Protein AF-A0AAD1FQ35-F1 (afdb_monomer)

Radius of gyration: 15.79 Å; Cα contacts (8 Å, |Δi|>4): 200; chains: 1; bounding box: 47×27×39 Å

Secondary structure (DSSP, 8-state):
------TT--S----EEPPTT---STT---STT-EE-STTPPPPTT-TTHHHHTTSTTB--BTTTTB-SBBTTS-BS-----S---PBPTT--HHHH-TTHHHHHHHS--TTTTSTTTS-GGGBTT--

Organism: Photobacterium damsela subsp. piscicida (NCBI:txid38294)

Foldseek 3Di:
DDDCPDPPDDPDWDKDAFAPPDDDDDPQDHDDLCIATWWLDDDDPSVVSVVVCACHDQHNDDPVVSGGQAGPLQHHVDDDDPDDAFDFPPPDDVCQQQVCVSCCRPPVPPPVSRDPVRGDQVGTPPDD

Solvent-accessible surface area (ba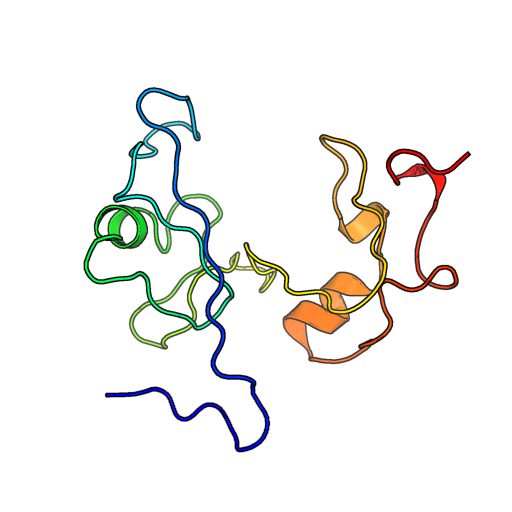ckbone atoms only — not comparable to full-atom values): 7815 Å² total; per-residue (Å²): 132,84,79,83,70,59,102,78,63,75,93,75,78,69,62,50,57,38,57,70,90,50,91,74,58,91,90,52,72,54,14,70,29,23,43,51,35,34,54,63,48,81,67,58,100,61,15,64,49,32,67,75,47,56,52,38,97,69,37,40,23,36,80,91,78,48,49,27,46,22,28,73,86,44,47,55,76,39,85,90,73,99,60,96,73,73,58,48,31,89,96,46,60,58,56,70,24,19,67,39,44,61,52,23,59,65,68,73,38,59,90,64,22,79,38,84,93,46,38,40,61,93,39,33,47,93,61,133

Mean predicted aligned error: 5.87 Å

Nearest PDB structures (foldseek):
  3oqq-assembly1_A  TM=7.506E-01  e=3.550E-02  Bacteroides ovatus ATCC 8483

InterPro domains:
  IPR031025 LruC domain [TIGR04456] (9-115)
  IPR032295 Domain of unknown function DUF4842 [PF16130] (9-114)

Structure (mmCIF, N/CA/C/O backbone):
data_AF-A0AAD1FQ35-F1
#
_entry.id   AF-A0AAD1FQ35-F1
#
loop_
_atom_site.group_PDB
_atom_site.id
_atom_site.type_symbol
_atom_site.label_atom_id
_atom_site.label_alt_id
_atom_site.label_comp_id
_atom_site.label_asym_id
_atom_site.label_entity_id
_atom_site.label_seq_id
_atom_site.pdbx_PDB_ins_code
_atom_site.Cartn_x
_atom_site.Cartn_y
_atom_site.Cartn_z
_atom_site.occupancy
_atom_site.B_iso_or_equiv
_atom_site.auth_seq_id
_atom_site.auth_comp_id
_atom_site.auth_asym_id
_atom_site.auth_atom_id
_atom_site.pdbx_PDB_model_num
ATOM 1 N N . MET A 1 1 ? 20.168 -11.534 -1.058 1.00 37.06 1 MET A N 1
ATOM 2 C CA . MET A 1 1 ? 20.321 -11.772 0.394 1.00 37.06 1 MET A CA 1
ATOM 3 C C . MET A 1 1 ? 18.901 -11.857 0.915 1.00 37.06 1 MET A C 1
ATOM 5 O O . MET A 1 1 ? 18.167 -10.928 0.640 1.00 37.06 1 MET A O 1
ATOM 9 N N . VAL A 1 2 ? 18.458 -12.975 1.494 1.00 39.75 2 VAL A N 1
ATOM 10 C CA . VAL A 1 2 ? 17.046 -13.106 1.908 1.00 39.75 2 VAL A CA 1
ATOM 11 C C . VAL A 1 2 ? 16.829 -12.240 3.156 1.00 39.75 2 VAL A C 1
ATOM 13 O O . VAL A 1 2 ? 17.606 -12.407 4.103 1.00 39.75 2 VAL A O 1
ATOM 16 N N . PRO A 1 3 ? 15.848 -11.318 3.183 1.00 50.91 3 PRO A N 1
ATOM 17 C CA . PRO A 1 3 ? 15.557 -10.540 4.378 1.00 50.91 3 PRO A CA 1
ATOM 18 C C . PRO A 1 3 ? 15.195 -11.473 5.535 1.00 50.91 3 PRO A C 1
ATOM 20 O O . PRO A 1 3 ? 14.431 -12.428 5.387 1.00 50.91 3 PRO A O 1
ATOM 23 N N . ASN A 1 4 ? 15.788 -11.216 6.697 1.00 42.09 4 ASN A N 1
ATOM 24 C CA . ASN A 1 4 ? 15.505 -11.954 7.919 1.00 42.09 4 ASN A CA 1
ATOM 25 C C . ASN A 1 4 ? 14.186 -11.443 8.512 1.00 42.09 4 ASN A C 1
ATOM 27 O O . ASN A 1 4 ? 14.191 -10.628 9.434 1.00 42.09 4 ASN A O 1
ATOM 31 N N . TYR A 1 5 ? 13.061 -11.899 7.965 1.00 50.31 5 TYR A N 1
ATOM 32 C CA . TYR A 1 5 ? 11.774 -11.749 8.631 1.00 50.31 5 TYR A CA 1
ATOM 33 C C . TYR A 1 5 ? 11.836 -12.581 9.918 1.00 50.31 5 TYR A C 1
ATOM 35 O O . TYR A 1 5 ? 12.133 -13.775 9.881 1.00 50.31 5 TYR A O 1
ATOM 43 N N . GLY A 1 6 ? 11.654 -11.936 11.073 1.00 40.50 6 GLY A N 1
ATOM 44 C CA . GLY A 1 6 ? 11.746 -12.587 12.381 1.00 40.50 6 GLY A CA 1
ATOM 45 C C . GLY A 1 6 ? 10.881 -13.859 12.490 1.00 40.50 6 GLY A C 1
ATOM 46 O O . GLY A 1 6 ? 9.975 -14.065 11.683 1.00 40.50 6 GLY A O 1
ATOM 47 N N . PRO A 1 7 ? 11.116 -14.709 13.509 1.00 37.62 7 PRO A N 1
ATOM 48 C CA . PRO A 1 7 ? 10.722 -16.129 13.546 1.00 37.62 7 PRO A CA 1
ATOM 49 C C . PRO A 1 7 ? 9.209 -16.448 13.547 1.00 37.62 7 PRO A C 1
ATOM 51 O O . PRO A 1 7 ? 8.842 -17.596 13.783 1.00 37.62 7 PRO A O 1
ATOM 54 N N . TYR A 1 8 ? 8.330 -15.478 13.276 1.00 38.88 8 TYR A N 1
ATOM 55 C CA . TYR A 1 8 ? 6.874 -15.652 13.253 1.00 38.88 8 TYR A CA 1
ATOM 56 C C . TYR A 1 8 ? 6.146 -14.940 12.095 1.00 38.88 8 TYR A C 1
ATOM 58 O O . TYR A 1 8 ? 4.918 -14.881 12.115 1.00 38.88 8 TYR A O 1
ATOM 66 N N . ALA A 1 9 ? 6.843 -14.426 11.076 1.00 53.28 9 ALA A N 1
ATOM 67 C CA . ALA A 1 9 ? 6.175 -13.944 9.864 1.00 53.28 9 ALA A CA 1
ATOM 68 C C . ALA A 1 9 ? 5.878 -15.130 8.931 1.00 53.28 9 ALA A C 1
ATOM 70 O O . ALA A 1 9 ? 6.785 -15.864 8.536 1.00 53.28 9 ALA A O 1
ATOM 71 N N . ALA A 1 10 ? 4.606 -15.353 8.601 1.00 56.84 10 ALA A N 1
ATOM 72 C CA . ALA A 1 10 ? 4.251 -16.318 7.566 1.00 56.84 10 ALA A CA 1
ATOM 73 C C . ALA A 1 10 ? 4.907 -15.891 6.233 1.00 56.84 10 ALA A C 1
ATOM 75 O O . ALA A 1 10 ? 4.916 -14.698 5.941 1.00 56.84 10 ALA A O 1
ATOM 76 N N . PRO A 1 11 ? 5.439 -16.820 5.417 1.00 70.19 11 PRO A N 1
ATOM 77 C CA . PRO A 1 11 ? 6.308 -16.515 4.269 1.00 70.19 11 PRO A CA 1
ATOM 78 C C . PRO A 1 11 ? 5.550 -15.958 3.050 1.00 70.19 11 PRO A C 1
ATOM 80 O O . PRO A 1 11 ? 5.993 -16.123 1.916 1.00 70.19 11 PRO A O 1
ATOM 83 N N . TYR A 1 12 ? 4.354 -15.410 3.254 1.00 77.56 12 TYR A N 1
ATOM 84 C CA . TYR A 1 12 ? 3.463 -15.034 2.170 1.00 77.56 12 TYR A CA 1
ATOM 85 C C . TYR A 1 12 ? 3.724 -13.598 1.741 1.00 77.56 12 TYR A C 1
ATOM 87 O O . TYR A 1 12 ? 3.547 -12.671 2.525 1.00 77.56 12 TYR A O 1
ATOM 95 N N . ASP A 1 13 ? 4.040 -13.453 0.462 1.00 89.12 13 ASP A N 1
ATOM 96 C CA . ASP A 1 13 ? 4.072 -12.189 -0.260 1.00 89.12 13 ASP A CA 1
ATOM 97 C C . ASP A 1 13 ? 2.950 -12.191 -1.314 1.00 89.12 13 ASP A C 1
ATOM 99 O O . ASP A 1 13 ? 3.174 -12.535 -2.481 1.00 89.12 13 ASP A O 1
ATOM 103 N N . PRO A 1 14 ? 1.685 -11.967 -0.906 1.00 92.62 14 PRO A N 1
ATOM 104 C CA . PRO A 1 14 ? 0.612 -11.768 -1.860 1.00 92.62 14 PRO A CA 1
ATOM 105 C C . PRO A 1 14 ? 0.812 -10.426 -2.563 1.00 92.62 14 PRO A C 1
ATOM 107 O O . PRO A 1 14 ? 0.941 -9.385 -1.923 1.00 92.62 14 PRO A O 1
ATOM 110 N N . PHE A 1 15 ? 0.739 -10.449 -3.888 1.00 95.38 15 PHE A N 1
ATOM 111 C CA . PHE A 1 15 ? 0.837 -9.254 -4.711 1.00 95.38 15 PHE A CA 1
ATOM 112 C C . PHE A 1 15 ? -0.251 -9.241 -5.782 1.00 95.38 15 PHE A C 1
ATOM 114 O O . PHE A 1 15 ? -0.838 -10.271 -6.133 1.00 95.38 15 PHE A O 1
ATOM 121 N N . ILE A 1 16 ? -0.510 -8.054 -6.315 1.00 95.12 16 ILE A N 1
ATOM 122 C CA . ILE A 1 16 ? -1.329 -7.852 -7.511 1.00 95.12 16 ILE A CA 1
ATOM 123 C C . ILE A 1 16 ? -0.458 -7.277 -8.622 1.00 95.12 16 ILE A C 1
ATOM 125 O O . ILE A 1 16 ? 0.568 -6.660 -8.351 1.00 95.12 16 ILE A O 1
ATOM 129 N N . PHE A 1 17 ? -0.876 -7.445 -9.874 1.00 94.94 17 PHE A N 1
ATOM 130 C CA . PHE A 1 17 ? -0.223 -6.807 -11.012 1.00 94.94 17 PHE A CA 1
ATOM 131 C C . PHE A 1 17 ? -1.229 -6.054 -11.878 1.00 94.94 17 PHE A C 1
ATOM 133 O O . PHE A 1 17 ? -2.417 -6.385 -11.910 1.00 94.94 17 PHE A O 1
ATOM 140 N N . ALA A 1 18 ? -0.746 -5.030 -12.573 1.00 93.62 18 ALA A N 1
ATOM 141 C CA . ALA A 1 18 ? -1.573 -4.167 -13.398 1.00 93.62 18 ALA A CA 1
ATOM 142 C C . ALA A 1 18 ? -2.178 -4.920 -14.589 1.00 93.62 18 ALA A C 1
ATOM 144 O O . ALA A 1 18 ? -1.512 -5.702 -15.274 1.00 93.62 18 ALA A O 1
ATOM 145 N N . ALA A 1 19 ? -3.443 -4.628 -14.891 1.00 92.94 19 ALA A N 1
ATOM 146 C CA . ALA A 1 19 ? -4.078 -5.118 -16.107 1.00 92.94 19 ALA A CA 1
ATOM 147 C C . ALA A 1 19 ? -3.462 -4.446 -17.347 1.00 92.94 19 ALA A C 1
ATOM 149 O O . ALA A 1 19 ? -3.162 -3.250 -17.345 1.00 92.94 19 ALA A O 1
ATOM 150 N N . GLU A 1 20 ? -3.284 -5.205 -18.426 1.00 91.38 20 GLU A N 1
ATOM 151 C CA . GLU A 1 20 ? -2.715 -4.679 -19.668 1.00 91.38 20 GLU A CA 1
ATOM 152 C C . GLU A 1 20 ? -3.661 -3.663 -20.332 1.00 91.38 20 GLU A C 1
ATOM 154 O O . GLU A 1 20 ? -4.873 -3.879 -20.423 1.00 91.38 20 GLU A O 1
ATOM 159 N N . GLY A 1 21 ? -3.113 -2.526 -20.774 1.00 87.25 21 GLY A N 1
ATOM 160 C CA . GLY A 1 21 ? -3.861 -1.495 -21.501 1.00 87.25 21 GLY A CA 1
ATOM 161 C C . GLY A 1 21 ? -4.898 -0.720 -20.678 1.00 87.25 21 GLY A C 1
ATOM 162 O O . GLY A 1 21 ? -5.661 0.054 -21.253 1.00 87.25 21 GLY A O 1
ATOM 163 N N . GLN A 1 22 ? -4.949 -0.906 -19.355 1.00 89.12 22 GLN A N 1
ATOM 164 C CA . GLN A 1 22 ? -5.816 -0.128 -18.464 1.00 89.12 22 GLN A CA 1
ATOM 165 C C . GLN A 1 22 ? -5.057 1.055 -17.857 1.00 89.12 22 GLN A C 1
ATOM 167 O O . GLN A 1 22 ? -3.851 0.987 -17.628 1.00 89.12 22 GLN A O 1
ATOM 172 N N . TYR A 1 23 ? -5.759 2.151 -17.579 1.00 87.12 23 TYR A N 1
ATOM 173 C CA . TYR A 1 23 ? -5.158 3.331 -16.961 1.00 87.12 23 TYR A CA 1
ATOM 174 C C . TYR A 1 23 ? -4.846 3.085 -15.476 1.00 87.12 23 TYR A C 1
ATOM 176 O O . TYR A 1 23 ? -5.725 2.660 -14.732 1.00 87.12 23 TYR A O 1
ATOM 184 N N . HIS A 1 24 ? -3.614 3.390 -15.053 1.00 84.75 24 HIS A N 1
ATOM 185 C CA . HIS A 1 24 ? -3.132 3.225 -13.670 1.00 84.75 24 HIS A CA 1
ATOM 186 C C . HIS A 1 24 ? -2.479 4.508 -13.115 1.00 84.75 24 HIS A C 1
ATOM 188 O O . HIS A 1 24 ? -1.697 4.454 -12.171 1.00 84.75 24 HIS A O 1
ATOM 194 N N . GLY A 1 25 ? -2.793 5.666 -13.703 1.00 82.00 25 GLY A N 1
ATOM 195 C CA . GLY A 1 25 ? -2.158 6.945 -13.385 1.00 82.00 25 GLY A CA 1
ATOM 196 C C . GLY A 1 25 ? -1.250 7.446 -14.506 1.00 82.00 25 GLY A C 1
ATOM 197 O O . GLY A 1 25 ? -0.822 6.694 -15.386 1.00 82.00 25 GLY A O 1
ATOM 198 N N . ASP A 1 26 ? -0.974 8.744 -14.485 1.00 80.12 26 ASP A N 1
ATOM 199 C CA . ASP A 1 26 ? -0.140 9.380 -15.499 1.00 80.12 26 ASP A CA 1
ATOM 200 C C . ASP A 1 26 ? 1.311 8.911 -15.364 1.00 80.12 26 ASP A C 1
ATOM 202 O O . ASP A 1 26 ? 1.920 9.009 -14.301 1.00 80.12 26 ASP A O 1
ATOM 206 N N . GLY A 1 27 ? 1.864 8.382 -16.457 1.00 72.94 27 GLY A N 1
ATOM 207 C CA . GLY A 1 27 ? 3.219 7.827 -16.475 1.00 72.94 27 GLY A CA 1
ATOM 208 C C . GLY A 1 27 ? 3.341 6.413 -15.899 1.00 72.94 27 GLY A C 1
ATOM 209 O O . GLY A 1 27 ? 4.442 5.867 -15.907 1.00 72.94 27 GLY A O 1
ATOM 210 N N . ALA A 1 28 ? 2.242 5.793 -15.453 1.00 74.81 28 ALA A N 1
ATOM 211 C CA . ALA A 1 28 ? 2.261 4.415 -14.979 1.00 74.81 28 ALA A CA 1
ATOM 212 C C . ALA A 1 28 ? 2.438 3.423 -16.141 1.00 74.81 28 ALA A C 1
ATOM 214 O O . ALA A 1 28 ? 1.753 3.489 -17.166 1.00 74.81 28 ALA A O 1
ATOM 215 N N . VAL A 1 29 ? 3.351 2.469 -15.960 1.00 80.56 29 VAL A N 1
ATOM 216 C CA . VAL A 1 29 ? 3.508 1.309 -16.846 1.00 80.56 29 VAL A CA 1
ATOM 217 C C . VAL A 1 29 ? 2.353 0.336 -16.592 1.00 80.56 29 VAL A C 1
ATOM 219 O O . VAL A 1 29 ? 1.900 0.200 -15.464 1.00 80.56 29 VAL A O 1
ATOM 222 N N . THR A 1 30 ? 1.852 -0.345 -17.623 1.00 84.38 30 THR A N 1
ATOM 223 C CA . THR A 1 30 ? 0.741 -1.310 -17.481 1.00 84.38 30 THR A CA 1
ATOM 224 C C . THR A 1 30 ? 1.216 -2.744 -17.694 1.00 84.38 30 THR A C 1
ATOM 226 O O . THR A 1 30 ? 2.309 -2.975 -18.215 1.00 84.38 30 THR A O 1
ATOM 229 N N . GLY A 1 31 ? 0.378 -3.713 -17.324 1.00 90.44 31 GLY A N 1
ATOM 230 C CA . GLY A 1 31 ? 0.653 -5.132 -17.524 1.00 90.44 31 GLY A CA 1
ATOM 231 C C . GLY A 1 31 ? 1.495 -5.760 -16.415 1.00 90.44 31 GLY A C 1
ATOM 232 O O . GLY A 1 31 ? 1.776 -5.158 -15.380 1.00 90.44 31 GLY A O 1
ATOM 233 N N . ARG A 1 32 ? 1.912 -7.008 -16.653 1.00 93.88 32 ARG A N 1
ATOM 234 C CA . ARG A 1 32 ? 2.507 -7.883 -15.634 1.00 93.88 32 ARG A CA 1
ATOM 235 C C . ARG A 1 32 ? 3.743 -7.309 -14.930 1.00 93.88 32 ARG A C 1
ATOM 237 O O . ARG A 1 32 ? 4.011 -7.685 -13.799 1.00 93.88 32 ARG A O 1
ATOM 244 N N . ALA A 1 33 ? 4.484 -6.420 -15.583 1.00 94.25 33 ALA A N 1
ATOM 245 C CA . ALA A 1 33 ? 5.696 -5.854 -15.005 1.00 94.25 33 ALA A CA 1
ATOM 246 C C . ALA A 1 33 ? 5.440 -4.822 -13.895 1.00 94.25 33 ALA A C 1
ATOM 248 O O . ALA A 1 33 ? 6.380 -4.481 -13.178 1.00 94.25 33 ALA A O 1
ATOM 249 N N . LEU A 1 34 ? 4.209 -4.310 -13.764 1.00 94.56 34 LEU A N 1
ATOM 250 C CA . LEU A 1 34 ? 3.810 -3.464 -12.643 1.00 94.56 34 LEU A CA 1
ATOM 251 C C . LEU A 1 34 ? 3.130 -4.330 -11.580 1.00 94.56 34 LEU A C 1
ATOM 253 O O . LEU A 1 34 ? 1.962 -4.682 -11.719 1.00 94.56 34 LEU A O 1
ATOM 257 N N . GLU A 1 35 ? 3.874 -4.647 -10.528 1.00 95.94 35 GLU A N 1
ATOM 258 C CA . GLU A 1 35 ? 3.462 -5.428 -9.359 1.00 95.94 35 GLU A CA 1
ATOM 259 C C . GLU A 1 35 ? 3.400 -4.545 -8.098 1.00 95.94 35 GLU A C 1
ATOM 261 O O . GLU A 1 35 ? 4.303 -3.735 -7.859 1.00 95.94 35 GLU A O 1
ATOM 266 N N . ILE A 1 36 ? 2.357 -4.716 -7.282 1.00 95.31 36 ILE A N 1
ATOM 267 C CA . ILE A 1 36 ? 2.186 -4.076 -5.970 1.00 95.31 36 ILE A CA 1
ATOM 268 C C . ILE A 1 36 ? 2.152 -5.168 -4.903 1.00 95.31 36 ILE A C 1
ATOM 270 O O . ILE A 1 36 ? 1.275 -6.034 -4.943 1.00 95.31 36 ILE A O 1
ATOM 274 N N . HIS A 1 37 ? 3.101 -5.105 -3.971 1.00 96.19 37 HIS A N 1
ATOM 275 C CA . HIS A 1 37 ? 3.309 -6.088 -2.908 1.00 96.19 37 HIS A CA 1
ATOM 276 C C . HIS A 1 37 ? 2.895 -5.526 -1.541 1.00 96.19 37 HIS A C 1
ATOM 278 O O . HIS A 1 37 ? 2.514 -4.355 -1.416 1.00 96.19 37 HIS A O 1
ATOM 284 N N . LEU A 1 38 ? 2.971 -6.373 -0.511 1.00 94.69 38 LEU A N 1
ATOM 285 C CA . LEU A 1 38 ? 3.035 -5.897 0.870 1.00 94.69 38 LEU A CA 1
ATOM 286 C C . LEU A 1 38 ? 4.331 -5.101 1.094 1.00 94.69 38 LEU A C 1
ATOM 288 O O . LEU A 1 38 ? 5.292 -5.206 0.332 1.00 94.69 38 LEU A O 1
ATOM 292 N N . ASP A 1 39 ? 4.349 -4.274 2.131 1.00 93.06 39 ASP A N 1
ATOM 293 C CA . ASP A 1 39 ? 5.501 -3.437 2.431 1.00 93.06 39 ASP A CA 1
ATOM 294 C C . ASP A 1 39 ? 6.716 -4.259 2.894 1.00 93.06 39 ASP A C 1
ATOM 296 O O . ASP A 1 39 ? 6.581 -5.341 3.462 1.00 93.06 39 ASP A O 1
ATOM 300 N N . ASP A 1 40 ? 7.917 -3.759 2.593 1.00 93.38 40 ASP A N 1
ATOM 301 C CA . ASP A 1 40 ? 9.204 -4.460 2.780 1.00 93.38 40 ASP A CA 1
ATOM 302 C C . ASP A 1 40 ? 9.367 -5.787 2.009 1.00 93.38 40 ASP A C 1
AT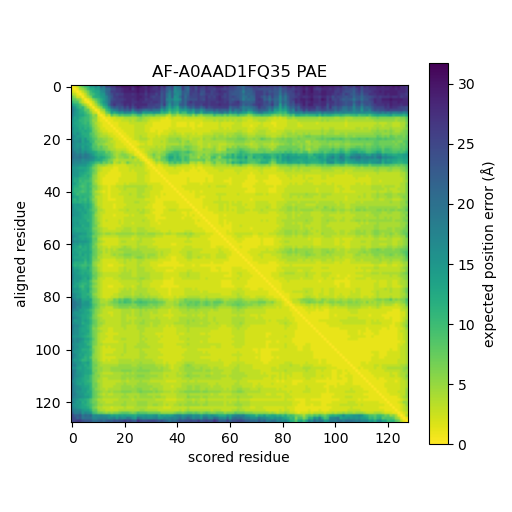OM 304 O O . ASP A 1 40 ? 10.313 -6.537 2.271 1.00 93.38 40 ASP A O 1
ATOM 308 N N . TYR A 1 41 ? 8.494 -6.088 1.045 1.00 92.69 41 TYR A N 1
ATOM 309 C CA . TYR A 1 41 ? 8.701 -7.162 0.070 1.00 92.69 41 TYR A CA 1
ATOM 310 C C . TYR A 1 41 ? 9.158 -6.591 -1.270 1.00 92.69 41 TYR A C 1
ATOM 312 O O . TYR A 1 41 ? 8.619 -5.602 -1.757 1.00 92.69 41 TYR A O 1
ATOM 320 N N . GLU A 1 42 ? 10.174 -7.204 -1.873 1.00 92.12 42 GLU A N 1
ATOM 321 C CA . GLU A 1 42 ? 10.664 -6.804 -3.193 1.00 92.12 42 GLU A CA 1
ATOM 322 C C . GLU A 1 42 ? 9.739 -7.334 -4.307 1.00 92.12 42 GLU A C 1
ATOM 324 O O . GLU A 1 42 ? 9.172 -8.420 -4.159 1.00 92.12 42 GLU A O 1
ATOM 329 N N . PRO A 1 43 ? 9.616 -6.618 -5.443 1.00 93.81 43 PRO A N 1
ATOM 330 C CA . PRO A 1 43 ? 8.933 -7.153 -6.612 1.00 93.81 43 PRO A CA 1
ATOM 331 C C . PRO A 1 43 ? 9.566 -8.463 -7.082 1.00 93.81 43 PRO A C 1
ATOM 333 O O . PRO A 1 43 ? 10.750 -8.725 -6.856 1.00 93.81 43 PRO A O 1
ATOM 336 N N . THR A 1 44 ? 8.801 -9.273 -7.814 1.00 95.06 44 THR A N 1
ATOM 337 C CA . THR A 1 44 ? 9.361 -10.486 -8.418 1.00 95.06 44 THR A CA 1
ATOM 338 C C . THR A 1 44 ? 10.352 -10.142 -9.536 1.00 95.06 44 THR A C 1
ATOM 340 O O . THR A 1 44 ? 10.389 -9.015 -10.034 1.00 95.06 44 THR A O 1
ATOM 343 N N . ASP A 1 45 ? 11.083 -11.142 -10.041 1.00 94.88 45 ASP A N 1
ATOM 344 C CA . ASP A 1 45 ? 11.948 -10.992 -11.225 1.00 94.88 45 ASP A CA 1
ATOM 345 C C . ASP A 1 45 ? 11.208 -10.429 -12.461 1.00 94.88 45 ASP A C 1
ATOM 347 O O . ASP A 1 45 ? 11.836 -9.920 -13.392 1.00 94.88 45 ASP A O 1
ATOM 351 N N . LEU A 1 46 ? 9.871 -10.519 -12.495 1.00 95.19 46 LEU A N 1
ATOM 352 C CA . LEU A 1 46 ? 9.040 -9.970 -13.566 1.00 95.19 46 LEU A CA 1
ATOM 353 C C . LEU A 1 46 ? 8.542 -8.545 -13.281 1.00 95.19 46 LEU A C 1
ATOM 355 O O . LEU A 1 46 ? 8.187 -7.851 -14.233 1.00 95.19 46 LEU A O 1
ATOM 359 N N . GLY A 1 47 ? 8.576 -8.080 -12.030 1.00 94.69 47 GLY A N 1
ATOM 360 C CA . GLY A 1 47 ? 8.089 -6.778 -11.555 1.00 94.69 47 GLY A CA 1
ATOM 361 C C . GLY A 1 47 ? 8.995 -5.588 -11.892 1.00 94.69 47 GLY A C 1
ATOM 362 O O . GLY A 1 47 ? 9.105 -4.631 -11.125 1.00 94.69 47 GLY A O 1
ATOM 363 N N . SER A 1 48 ? 9.684 -5.631 -13.035 1.00 93.25 48 SER A N 1
ATOM 364 C CA . SER A 1 48 ? 10.703 -4.634 -13.393 1.00 93.25 48 SER A CA 1
ATOM 365 C C . SER A 1 48 ? 10.156 -3.211 -13.536 1.00 93.25 48 SER A C 1
ATOM 367 O O . SER A 1 48 ? 10.894 -2.252 -13.309 1.00 93.25 48 SER A O 1
ATOM 369 N N . ALA A 1 49 ? 8.872 -3.044 -13.867 1.00 92.25 49 ALA A N 1
ATOM 370 C CA . ALA A 1 49 ? 8.273 -1.720 -13.973 1.00 92.25 49 ALA A CA 1
ATOM 371 C C . ALA A 1 49 ? 7.972 -1.105 -12.600 1.00 92.25 49 ALA A C 1
ATOM 373 O O . ALA A 1 49 ? 8.074 0.114 -12.463 1.00 92.25 49 ALA A O 1
ATOM 374 N N . SER A 1 50 ? 7.684 -1.913 -11.573 1.00 93.38 50 SER A N 1
ATOM 375 C CA . SER A 1 50 ? 7.505 -1.427 -10.197 1.00 93.38 50 SER A CA 1
ATOM 376 C C . SER A 1 50 ? 8.718 -0.644 -9.711 1.00 93.38 50 SER A C 1
ATOM 378 O O . SER A 1 50 ? 8.569 0.446 -9.164 1.00 93.38 50 SER A O 1
ATOM 380 N N . LEU A 1 51 ? 9.923 -1.142 -10.008 1.00 92.69 51 LEU A N 1
ATOM 381 C CA . LEU A 1 51 ? 11.185 -0.490 -9.646 1.00 92.69 51 LEU A CA 1
ATOM 382 C C . LEU A 1 51 ? 11.315 0.924 -10.229 1.00 92.69 51 LEU A C 1
ATOM 384 O O . LEU A 1 51 ? 11.959 1.777 -9.629 1.00 92.69 51 LEU A O 1
ATOM 388 N N . THR A 1 52 ? 10.702 1.191 -11.387 1.00 91.06 52 THR A N 1
ATOM 389 C CA . THR A 1 52 ? 10.759 2.515 -12.034 1.00 91.06 52 THR A CA 1
ATOM 390 C C . THR A 1 52 ? 9.830 3.545 -11.392 1.00 91.06 52 THR A C 1
ATOM 392 O O . THR A 1 52 ? 10.033 4.742 -11.582 1.00 91.06 52 THR A O 1
ATOM 395 N N . LEU A 1 53 ? 8.825 3.089 -10.638 1.00 90.56 53 LEU A N 1
ATOM 396 C CA . LEU A 1 53 ? 7.855 3.941 -9.947 1.00 90.56 53 LEU A CA 1
ATOM 397 C C . LEU A 1 53 ? 8.211 4.171 -8.473 1.00 90.56 53 LEU A C 1
ATOM 399 O O . LEU A 1 53 ? 7.666 5.086 -7.853 1.00 90.56 53 LEU A O 1
ATOM 403 N N . MET A 1 54 ? 9.122 3.377 -7.912 1.00 93.00 54 MET A N 1
ATOM 404 C CA . MET A 1 54 ? 9.567 3.530 -6.528 1.00 93.00 54 MET A CA 1
ATOM 405 C C . MET A 1 54 ? 10.210 4.902 -6.288 1.00 93.00 54 MET A C 1
ATOM 407 O O . MET A 1 54 ? 11.043 5.362 -7.069 1.00 93.00 54 MET A O 1
ATOM 411 N N . GLY A 1 55 ? 9.801 5.565 -5.206 1.00 92.50 55 GLY A N 1
ATOM 412 C CA . GLY A 1 55 ? 10.239 6.914 -4.846 1.00 92.50 55 GLY A CA 1
ATOM 413 C C . GLY A 1 55 ? 9.666 8.025 -5.734 1.00 92.50 55 GLY A C 1
ATOM 414 O O . GLY A 1 55 ? 10.144 9.162 -5.682 1.00 92.50 55 GLY A O 1
ATOM 415 N N . THR A 1 56 ? 8.671 7.721 -6.576 1.00 90.94 56 THR A N 1
ATOM 416 C CA . THR A 1 56 ? 8.016 8.701 -7.454 1.00 90.94 56 THR A CA 1
ATOM 417 C C . THR A 1 56 ? 6.607 9.053 -6.973 1.00 90.94 56 THR A C 1
ATOM 419 O O . THR A 1 56 ? 5.912 8.253 -6.351 1.00 90.94 56 THR A O 1
ATOM 422 N N . VAL A 1 57 ? 6.145 10.262 -7.307 1.00 89.88 57 VAL A N 1
ATOM 423 C CA . VAL A 1 57 ? 4.790 10.754 -6.995 1.00 89.88 57 VAL A CA 1
ATOM 424 C C . VAL A 1 57 ? 4.462 10.629 -5.495 1.00 89.8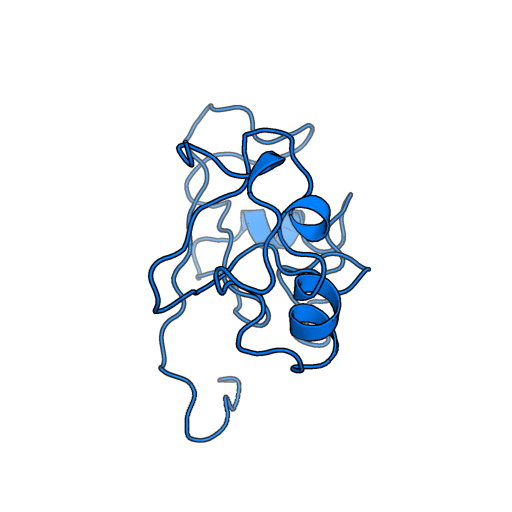8 57 VAL A C 1
ATOM 426 O O . VAL A 1 57 ? 4.987 11.403 -4.698 1.00 89.88 57 VAL A O 1
ATOM 429 N N . ASN A 1 58 ? 3.583 9.700 -5.104 1.00 91.44 58 ASN A N 1
ATOM 430 C CA . ASN A 1 58 ? 3.176 9.467 -3.717 1.00 91.44 58 ASN A CA 1
ATOM 431 C C . ASN A 1 58 ? 3.934 8.310 -3.059 1.00 91.44 58 ASN A C 1
ATOM 433 O O . ASN A 1 58 ? 3.811 8.125 -1.848 1.00 91.44 58 ASN A O 1
ATOM 437 N N . ASP A 1 59 ? 4.685 7.537 -3.837 1.00 94.31 59 ASP A N 1
ATOM 438 C CA . ASP A 1 59 ? 5.493 6.444 -3.332 1.00 94.31 59 ASP A CA 1
ATOM 439 C C . ASP A 1 59 ? 6.745 6.998 -2.639 1.00 94.31 59 ASP A C 1
ATOM 441 O O . ASP A 1 59 ? 7.474 7.827 -3.182 1.00 94.31 59 ASP A O 1
ATOM 445 N N . GLY A 1 60 ? 6.958 6.565 -1.399 1.00 96.44 60 GLY A N 1
ATOM 446 C CA . GLY A 1 60 ? 8.099 6.928 -0.564 1.00 96.44 60 GLY A CA 1
ATOM 447 C C . GLY A 1 60 ? 9.103 5.791 -0.420 1.00 96.44 60 GLY A C 1
ATOM 448 O O . GLY A 1 60 ? 9.834 5.775 0.569 1.00 96.44 60 GLY A O 1
ATOM 449 N N . SER A 1 61 ? 9.107 4.829 -1.348 1.00 96.38 61 SER A N 1
ATOM 450 C CA . 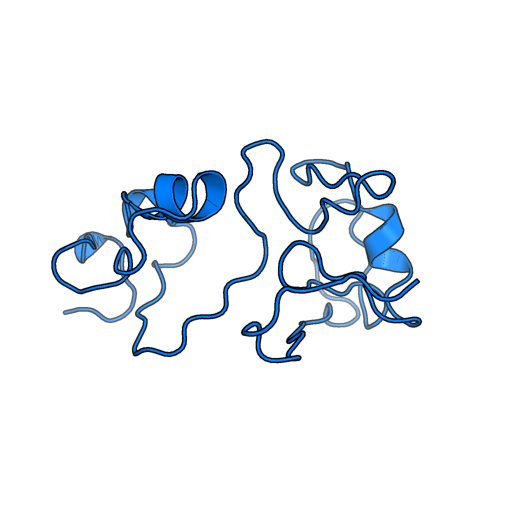SER A 1 61 ? 9.992 3.673 -1.276 1.00 96.38 61 SER A CA 1
ATOM 451 C C . SER A 1 61 ? 11.461 4.075 -1.389 1.00 96.38 61 SER A C 1
ATOM 453 O O . SER A 1 61 ? 11.835 4.922 -2.199 1.00 96.38 61 SER A O 1
ATOM 455 N N . ASP A 1 62 ? 12.303 3.397 -0.619 1.00 94.44 62 ASP A N 1
ATOM 456 C CA . ASP A 1 62 ? 13.754 3.473 -0.680 1.00 94.44 62 ASP A CA 1
ATOM 457 C C . ASP A 1 62 ? 14.338 2.062 -0.816 1.00 94.44 62 ASP A C 1
ATOM 459 O O . ASP A 1 62 ? 14.435 1.291 0.143 1.00 94.44 62 ASP A O 1
ATOM 463 N N . LEU A 1 63 ? 14.762 1.744 -2.039 1.00 89.75 63 LEU A N 1
ATOM 464 C CA . LEU A 1 63 ? 15.389 0.470 -2.385 1.00 89.75 63 LEU A CA 1
ATOM 465 C C . LEU A 1 63 ? 16.688 0.216 -1.611 1.00 89.75 63 LEU A C 1
ATOM 467 O O . LEU A 1 63 ? 17.038 -0.938 -1.380 1.00 89.75 63 LEU A O 1
ATOM 471 N N . ALA A 1 64 ? 17.417 1.260 -1.203 1.00 90.88 64 ALA A N 1
ATOM 472 C CA . ALA A 1 64 ? 18.690 1.087 -0.507 1.00 90.88 64 ALA A CA 1
ATOM 473 C C . ALA A 1 64 ? 18.499 0.597 0.935 1.00 90.88 64 ALA A C 1
ATOM 475 O O . ALA A 1 64 ? 19.346 -0.136 1.450 1.00 90.88 64 ALA A O 1
ATOM 476 N N . SER A 1 65 ? 17.400 0.991 1.582 1.00 91.94 65 SER A N 1
ATOM 477 C CA . SER A 1 65 ? 17.043 0.540 2.932 1.00 91.94 65 SER A CA 1
ATOM 478 C C . SER A 1 65 ? 16.111 -0.674 2.951 1.00 91.94 65 SER A C 1
ATOM 480 O O . SER A 1 65 ? 15.897 -1.242 4.020 1.00 91.94 65 SER A O 1
ATOM 482 N N . GLY A 1 66 ? 15.576 -1.086 1.796 1.00 90.94 66 GLY A N 1
ATOM 483 C CA . GLY A 1 66 ? 14.554 -2.134 1.694 1.00 90.94 66 GLY A CA 1
ATOM 484 C C . GLY A 1 66 ? 13.156 -1.662 2.103 1.00 90.94 66 GLY A C 1
ATOM 485 O O . GLY A 1 66 ? 12.229 -2.462 2.124 1.00 90.94 66 GLY A O 1
ATOM 486 N N . SER A 1 67 ? 12.995 -0.367 2.396 1.00 93.81 67 SER A N 1
ATOM 487 C CA . SER A 1 67 ? 11.722 0.240 2.770 1.00 93.81 67 SER A CA 1
ATOM 488 C C . SER A 1 67 ? 10.884 0.499 1.524 1.00 93.81 67 SER A C 1
ATOM 490 O O . SER A 1 67 ? 10.894 1.611 1.003 1.00 93.81 67 SER A O 1
ATOM 492 N N . VAL A 1 68 ? 10.171 -0.512 1.036 1.00 95.88 68 VAL A N 1
ATOM 493 C CA . VAL A 1 68 ? 9.432 -0.452 -0.236 1.00 95.88 68 VAL A CA 1
ATOM 494 C C . VAL A 1 68 ? 7.922 -0.620 -0.065 1.00 95.88 68 VAL A C 1
ATOM 496 O O . VAL A 1 68 ? 7.449 -1.119 0.954 1.00 95.88 68 VAL A O 1
ATOM 499 N N . TYR A 1 69 ? 7.173 -0.180 -1.079 1.00 96.81 69 TYR A N 1
ATOM 500 C CA . TYR A 1 69 ? 5.712 -0.236 -1.183 1.00 96.81 69 TYR A CA 1
ATOM 501 C C . TYR A 1 69 ? 4.946 0.533 -0.100 1.00 96.81 69 TYR A C 1
ATOM 503 O O . TYR A 1 69 ? 3.907 0.092 0.401 1.00 96.81 69 TYR A O 1
ATOM 511 N N . ARG A 1 70 ? 5.432 1.728 0.234 1.00 96.31 70 ARG A N 1
ATOM 512 C CA . ARG A 1 70 ? 4.781 2.632 1.184 1.00 96.31 70 ARG A CA 1
ATOM 513 C C . ARG A 1 70 ? 4.919 4.086 0.767 1.00 96.31 70 ARG A C 1
ATOM 515 O O . ARG A 1 70 ? 5.891 4.476 0.127 1.00 96.31 70 ARG A O 1
ATOM 522 N N . ALA A 1 71 ? 3.956 4.906 1.167 1.00 96.12 71 ALA A N 1
ATOM 523 C CA . ALA A 1 71 ? 4.033 6.353 1.034 1.00 96.12 71 ALA A CA 1
ATOM 524 C C . ALA A 1 71 ? 5.104 6.941 1.969 1.00 96.12 71 ALA A C 1
ATOM 526 O O . ALA A 1 71 ? 5.483 6.328 2.967 1.00 96.12 71 ALA A O 1
ATOM 527 N N . SER A 1 72 ? 5.523 8.183 1.718 1.00 94.19 72 SER A N 1
ATOM 528 C CA . SER A 1 72 ? 6.467 8.904 2.595 1.00 94.19 72 SER A CA 1
ATOM 529 C C . SER A 1 72 ? 5.946 9.116 4.023 1.00 94.19 72 SER A C 1
ATOM 531 O O . SER A 1 72 ? 6.728 9.324 4.948 1.00 94.19 72 SER A O 1
ATOM 533 N N . SER A 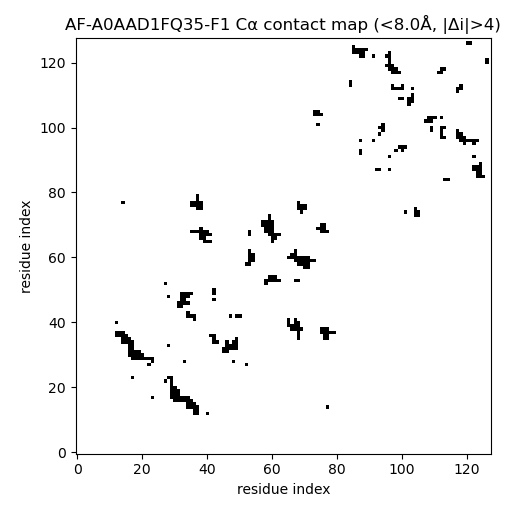1 73 ? 4.628 9.026 4.223 1.00 94.62 73 SER A N 1
ATOM 534 C CA . SER A 1 73 ? 3.991 9.029 5.542 1.00 94.62 73 SER A CA 1
ATOM 535 C C . SER A 1 73 ? 4.078 7.686 6.280 1.00 94.62 73 SER A C 1
ATOM 537 O O . SER A 1 73 ? 3.616 7.602 7.413 1.00 94.62 73 SER A O 1
ATOM 539 N N . GLY A 1 74 ? 4.604 6.636 5.642 1.00 94.12 74 GLY A N 1
ATOM 540 C CA . GLY A 1 74 ? 4.692 5.277 6.181 1.00 94.12 74 GLY A CA 1
ATOM 541 C C . GLY A 1 74 ? 3.439 4.416 5.985 1.00 94.12 74 GLY A C 1
ATOM 542 O O . GLY A 1 74 ? 3.392 3.304 6.494 1.00 94.12 74 GLY A O 1
ATOM 543 N N . LEU A 1 75 ? 2.420 4.895 5.261 1.00 97.06 75 LEU A N 1
ATOM 544 C CA . LEU A 1 75 ? 1.246 4.073 4.939 1.00 97.06 75 LEU A CA 1
ATOM 545 C C . LEU A 1 75 ? 1.580 3.076 3.814 1.00 97.06 75 LEU A C 1
ATOM 547 O O . LEU A 1 75 ? 2.102 3.518 2.789 1.00 97.06 75 LEU A O 1
ATOM 551 N N . PRO A 1 76 ? 1.272 1.775 3.963 1.00 96.50 76 PRO A N 1
ATOM 552 C CA . PRO A 1 76 ? 1.587 0.764 2.956 1.00 96.50 76 PRO A CA 1
ATOM 553 C C . PRO A 1 76 ? 0.597 0.793 1.783 1.00 96.50 76 PRO A C 1
ATOM 5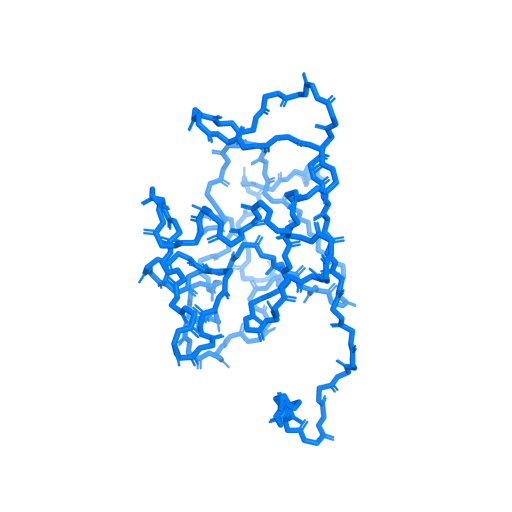55 O O . PRO A 1 76 ? -0.565 1.176 1.946 1.00 96.50 76 PRO A O 1
ATOM 558 N N . TRP A 1 77 ? 1.036 0.339 0.605 1.00 95.69 77 TRP A N 1
ATOM 559 C CA . TRP A 1 77 ? 0.153 0.141 -0.554 1.00 95.69 77 TRP A CA 1
ATOM 560 C C . TRP A 1 77 ? -0.688 -1.134 -0.463 1.00 95.69 77 TRP A C 1
ATOM 562 O O . TRP A 1 77 ? -1.804 -1.170 -0.982 1.00 95.69 77 TRP A O 1
ATOM 572 N N . GLY A 1 78 ? -0.160 -2.173 0.189 1.00 94.06 78 GLY A N 1
ATOM 573 C CA . GLY A 1 78 ? -0.822 -3.458 0.394 1.00 94.06 78 GLY A CA 1
ATOM 574 C C . GLY A 1 78 ? -1.159 -3.705 1.863 1.00 94.06 78 GLY A C 1
ATOM 575 O O . GLY A 1 78 ? -0.422 -3.306 2.759 1.00 94.06 78 GLY A O 1
ATOM 576 N N . LEU A 1 79 ? -2.276 -4.390 2.118 1.00 91.56 79 LEU A N 1
ATOM 577 C CA . LEU A 1 79 ? -2.675 -4.830 3.455 1.00 91.56 79 LEU A CA 1
ATOM 578 C C . LEU A 1 79 ? -3.073 -6.298 3.444 1.00 91.56 79 LEU A C 1
ATOM 580 O O . LEU A 1 79 ? -3.833 -6.737 2.582 1.00 91.56 79 LEU A O 1
ATOM 584 N N . LEU A 1 80 ? -2.622 -7.028 4.462 1.00 88.94 80 LEU A N 1
ATOM 585 C CA . LEU A 1 80 ? -3.054 -8.391 4.735 1.00 88.94 80 LEU A CA 1
ATOM 586 C C . LEU A 1 80 ? -3.827 -8.422 6.053 1.00 88.94 80 LEU A C 1
ATOM 588 O O . LEU A 1 80 ? -3.267 -8.207 7.124 1.00 88.94 80 LEU A O 1
ATOM 592 N N . ILE A 1 81 ? -5.124 -8.706 5.968 1.00 87.50 81 ILE A N 1
ATOM 593 C CA . ILE A 1 81 ? -6.014 -8.803 7.126 1.00 87.50 81 ILE A CA 1
ATOM 594 C C . ILE A 1 81 ? -6.564 -10.227 7.156 1.00 87.50 81 ILE A C 1
ATOM 596 O O . ILE A 1 81 ? -7.237 -10.657 6.223 1.00 87.50 81 ILE A O 1
ATOM 600 N N . SER A 1 82 ? -6.264 -10.969 8.222 1.00 82.81 82 SER A N 1
ATOM 601 C CA . SER A 1 82 ? -6.676 -12.371 8.396 1.00 82.81 82 SER A CA 1
ATOM 602 C C . SER A 1 82 ? -8.101 -12.543 8.934 1.00 82.81 82 SER A C 1
ATOM 604 O O . SER A 1 82 ? -8.523 -13.663 9.211 1.00 82.81 82 SER A O 1
ATOM 606 N N . ASP A 1 83 ? -8.820 -11.441 9.122 1.00 85.81 83 ASP A N 1
ATOM 607 C CA . ASP A 1 83 ? -10.143 -11.376 9.736 1.00 85.81 83 ASP A CA 1
ATOM 608 C C . ASP A 1 83 ? -11.190 -10.831 8.763 1.00 85.81 83 ASP A C 1
ATOM 610 O O . ASP A 1 83 ? -10.879 -10.328 7.682 1.00 85.81 83 ASP A O 1
ATOM 614 N N . THR A 1 84 ? -12.462 -10.891 9.166 1.00 86.75 84 THR A N 1
ATOM 615 C CA . THR A 1 84 ? -13.532 -10.240 8.400 1.00 86.75 84 THR A CA 1
ATOM 616 C C . THR A 1 84 ? -13.318 -8.727 8.393 1.00 86.75 84 THR A C 1
ATOM 618 O O . THR A 1 84 ? -13.515 -8.047 9.402 1.00 86.75 84 THR A O 1
ATOM 621 N N . TRP A 1 85 ? -12.955 -8.195 7.231 1.00 91.62 85 TRP A N 1
ATOM 622 C CA . TRP A 1 85 ? -12.766 -6.770 7.005 1.00 91.62 85 TRP A CA 1
ATOM 623 C C . TRP A 1 85 ? -13.843 -6.214 6.076 1.00 91.62 85 TRP A C 1
ATOM 625 O O . TRP A 1 85 ? -14.303 -6.890 5.157 1.00 91.62 85 TRP A O 1
ATOM 635 N N . ILE A 1 86 ? -14.244 -4.968 6.320 1.00 94.69 86 ILE A N 1
ATOM 636 C CA . ILE A 1 86 ? -15.169 -4.242 5.453 1.00 94.69 86 ILE A CA 1
ATOM 637 C C . ILE A 1 86 ? -14.406 -3.055 4.887 1.00 94.69 86 ILE A C 1
ATOM 639 O O . ILE A 1 86 ? -14.014 -2.160 5.626 1.00 94.69 86 ILE A O 1
ATOM 643 N N . HIS A 1 87 ? -14.179 -3.044 3.582 1.00 94.88 87 HIS A N 1
ATOM 644 C CA . HIS A 1 87 ? -13.410 -1.976 2.961 1.00 94.88 87 HIS A CA 1
ATOM 645 C C . HIS A 1 87 ? -14.160 -0.625 3.024 1.00 94.88 87 HIS A C 1
ATOM 647 O O . HIS A 1 87 ? -15.401 -0.593 3.012 1.00 94.88 87 HIS A O 1
ATOM 653 N N . PRO A 1 88 ? -13.432 0.507 3.090 1.00 96.81 88 PRO A N 1
ATOM 654 C CA . PRO A 1 88 ? -14.016 1.831 2.904 1.00 96.81 88 PRO A CA 1
ATOM 655 C C . PRO A 1 88 ? -14.732 1.937 1.555 1.00 96.81 88 PRO A C 1
ATOM 657 O O . PRO A 1 88 ? -14.372 1.262 0.594 1.00 96.81 88 PRO A O 1
ATOM 660 N N . ARG A 1 89 ? -15.733 2.812 1.455 1.00 96.69 89 ARG A N 1
ATOM 661 C CA . ARG A 1 89 ? -16.348 3.142 0.163 1.00 96.69 89 ARG A CA 1
ATOM 662 C C . ARG A 1 89 ? -15.301 3.738 -0.775 1.00 96.69 89 ARG A C 1
ATOM 664 O O . ARG A 1 89 ? -14.388 4.434 -0.337 1.00 96.69 89 ARG A O 1
ATOM 671 N N . GLU A 1 90 ? -15.505 3.529 -2.069 1.00 95.50 90 GLU A N 1
ATOM 672 C CA . GLU A 1 90 ? -14.693 4.126 -3.131 1.00 95.50 90 GLU A CA 1
ATOM 673 C C . GLU A 1 90 ? -14.456 5.632 -2.888 1.00 95.50 90 GLU A C 1
ATOM 675 O O . GLU A 1 90 ? -15.375 6.352 -2.483 1.00 95.50 90 GLU A O 1
ATOM 680 N N . ARG A 1 91 ? -13.223 6.105 -3.125 1.00 94.56 91 ARG A N 1
ATOM 681 C CA . ARG A 1 91 ? -12.753 7.483 -2.839 1.00 94.56 91 ARG A CA 1
ATOM 682 C C . ARG A 1 91 ? -12.819 7.947 -1.376 1.00 94.56 91 ARG A C 1
ATOM 684 O O . ARG A 1 91 ? -12.687 9.143 -1.116 1.00 94.56 91 ARG A O 1
ATOM 691 N N . THR A 1 92 ? -13.005 7.047 -0.415 1.00 96.94 92 THR A N 1
ATOM 692 C CA . THR A 1 92 ? -12.934 7.390 1.010 1.00 96.94 92 THR A CA 1
ATOM 693 C C . THR A 1 92 ? -11.555 7.067 1.559 1.00 96.94 92 THR A C 1
ATOM 695 O O . THR A 1 92 ? -11.109 5.927 1.472 1.00 96.94 92 THR A O 1
ATOM 698 N N . ASP A 1 93 ? -10.898 8.061 2.156 1.00 96.44 93 ASP A N 1
ATOM 699 C CA . ASP A 1 93 ? -9.643 7.845 2.876 1.00 96.44 93 ASP A CA 1
ATOM 700 C C . ASP A 1 93 ? -9.842 6.786 3.975 1.00 96.44 93 ASP A C 1
ATOM 702 O O . ASP A 1 93 ? -10.752 6.891 4.809 1.00 96.44 93 ASP A O 1
ATOM 706 N N . ILE A 1 94 ? -8.981 5.766 3.980 1.00 96.50 94 ILE A N 1
ATOM 707 C CA . ILE A 1 94 ? -8.996 4.702 4.981 1.00 96.50 94 ILE A CA 1
ATOM 708 C C . ILE A 1 94 ? -8.863 5.258 6.400 1.00 96.50 94 ILE A C 1
ATOM 710 O O . ILE A 1 94 ? -9.463 4.699 7.311 1.00 96.50 94 ILE A O 1
ATOM 714 N N . LEU A 1 95 ? -8.174 6.384 6.600 1.00 97.69 95 LEU A N 1
ATOM 715 C CA . LEU A 1 95 ? -8.025 7.019 7.909 1.00 97.69 95 LEU A CA 1
ATOM 716 C C . LEU A 1 95 ? -9.334 7.621 8.434 1.00 97.69 95 LEU A C 1
ATOM 718 O O . LEU A 1 95 ? -9.509 7.724 9.646 1.00 97.69 95 LEU A O 1
ATOM 722 N N . ASN A 1 96 ? -10.291 7.948 7.559 1.00 98.12 96 ASN A N 1
ATOM 723 C CA . ASN A 1 96 ? -11.636 8.341 7.988 1.00 98.12 96 ASN A CA 1
ATOM 724 C C . ASN A 1 96 ? -12.446 7.123 8.451 1.00 98.12 96 ASN A C 1
ATOM 726 O O . ASN A 1 96 ? -13.129 7.173 9.474 1.00 98.12 96 ASN A O 1
ATOM 730 N N . ALA A 1 97 ? -12.364 6.018 7.707 1.00 97.69 97 ALA A N 1
ATOM 731 C CA . ALA A 1 97 ? -13.040 4.767 8.046 1.00 97.69 97 ALA A CA 1
ATOM 732 C C . ALA A 1 97 ? -12.423 4.072 9.272 1.00 97.69 97 ALA A C 1
ATOM 734 O O . ALA A 1 97 ? -13.138 3.456 10.065 1.00 97.69 97 ALA A O 1
ATOM 735 N N . TYR A 1 98 ? -11.109 4.195 9.435 1.00 97.50 98 TYR A N 1
ATOM 736 C CA . TYR A 1 98 ? -10.288 3.497 10.414 1.00 97.50 98 TYR A CA 1
ATOM 737 C C . TYR A 1 98 ? -9.238 4.442 11.026 1.00 97.50 98 TYR A C 1
ATOM 739 O O . TYR A 1 98 ? -8.052 4.355 10.704 1.00 97.50 98 TYR A O 1
ATOM 747 N N . PRO A 1 99 ? -9.625 5.316 11.973 1.00 98.19 99 PRO A N 1
ATOM 748 C CA . PRO A 1 99 ? -8.735 6.353 12.514 1.00 98.19 99 PRO A CA 1
ATOM 749 C C . PRO A 1 99 ? -7.490 5.837 13.245 1.00 98.19 99 PRO A C 1
ATOM 751 O O . PRO A 1 99 ? -6.556 6.593 13.491 1.00 98.19 99 PRO A O 1
ATOM 754 N N . LYS A 1 100 ? -7.474 4.555 13.628 1.00 97.94 100 LYS A N 1
ATOM 755 C CA . LYS A 1 100 ? -6.336 3.897 14.289 1.00 97.94 100 LYS A CA 1
ATOM 756 C C . LYS A 1 100 ? -5.368 3.206 13.334 1.00 97.94 100 LYS A C 1
ATOM 758 O O . LYS A 1 100 ? -4.344 2.705 13.783 1.00 97.94 100 LYS A O 1
ATOM 763 N N . PHE A 1 101 ? -5.668 3.199 12.038 1.00 97.50 101 PHE A N 1
ATOM 764 C CA . PHE A 1 101 ? -4.841 2.525 11.046 1.00 97.50 101 PHE A CA 1
ATOM 765 C C . PHE A 1 101 ? -3.458 3.173 10.883 1.00 97.50 101 PHE A C 1
ATOM 767 O O . PHE A 1 101 ? -2.474 2.457 10.744 1.00 97.50 101 PHE A O 1
ATOM 774 N N . PHE A 1 102 ? -3.346 4.503 10.974 1.00 97.50 102 PHE A N 1
ATOM 775 C CA . PHE A 1 102 ? -2.050 5.183 10.855 1.00 97.50 102 PHE A CA 1
ATOM 776 C C . PHE A 1 102 ? -1.061 4.756 11.951 1.00 97.50 102 PHE A C 1
ATOM 778 O O . PHE A 1 102 ? 0.084 4.415 11.659 1.00 97.50 102 PHE A O 1
ATOM 785 N N . ASP A 1 103 ? -1.511 4.727 13.208 1.00 97.62 103 ASP A N 1
ATOM 786 C CA . ASP A 1 103 ? -0.689 4.302 14.347 1.00 97.62 103 ASP A CA 1
ATOM 787 C C . ASP A 1 103 ? -0.302 2.813 14.242 1.00 97.62 103 ASP A C 1
ATOM 789 O O . ASP A 1 103 ? 0.784 2.412 14.662 1.00 97.62 103 ASP A O 1
ATOM 793 N N . TYR A 1 104 ? -1.168 1.988 13.647 1.00 95.44 104 TYR A N 1
ATOM 794 C CA . TYR A 1 104 ? -0.836 0.604 13.314 1.00 95.44 104 TYR A CA 1
ATOM 795 C C . TYR A 1 104 ? 0.255 0.513 12.252 1.00 95.44 104 TYR A C 1
ATOM 797 O O . TYR A 1 104 ? 1.294 -0.092 12.507 1.00 95.44 104 TYR A O 1
ATOM 805 N N . ALA A 1 105 ? 0.056 1.165 11.109 1.00 94.44 105 ALA A N 1
ATOM 806 C CA . ALA A 1 105 ? 0.976 1.110 9.980 1.00 94.44 105 ALA A CA 1
ATOM 807 C C . ALA A 1 105 ? 2.367 1.673 10.315 1.00 94.44 105 ALA A C 1
ATOM 809 O O . ALA A 1 105 ? 3.373 1.152 9.853 1.00 94.44 105 ALA A O 1
ATOM 810 N N . THR A 1 106 ? 2.438 2.724 11.136 1.00 93.56 106 THR A N 1
ATOM 811 C CA . THR A 1 106 ? 3.699 3.446 11.389 1.00 93.56 106 THR A CA 1
ATOM 812 C C . THR A 1 106 ? 4.400 3.060 12.688 1.00 93.56 106 THR A C 1
ATOM 814 O O . THR A 1 106 ? 5.600 3.291 12.822 1.00 93.56 106 THR A O 1
ATOM 817 N N . GLN A 1 107 ? 3.677 2.501 13.664 1.00 95.06 107 GLN A N 1
ATOM 818 C CA . GLN A 1 107 ? 4.222 2.214 15.000 1.00 95.06 107 GLN A CA 1
ATOM 819 C C . GLN A 1 107 ? 3.990 0.764 15.448 1.00 95.06 107 GLN A C 1
ATOM 821 O O . GLN A 1 107 ? 4.458 0.382 16.519 1.00 95.06 107 GLN A O 1
AT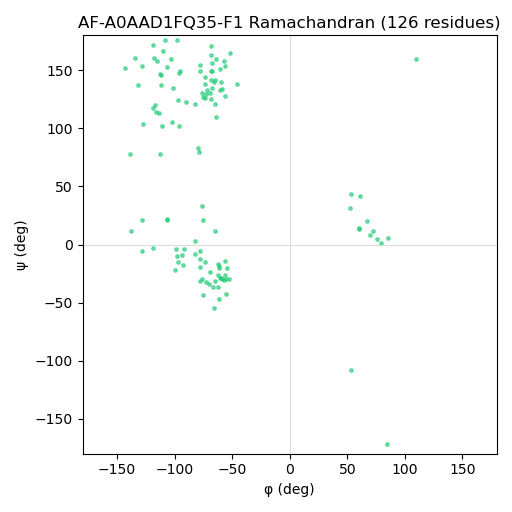OM 826 N N . GLY A 1 108 ? 3.250 -0.047 14.683 1.00 92.12 108 GLY A N 1
ATOM 827 C CA . GLY A 1 108 ? 2.907 -1.422 15.064 1.00 92.12 108 GLY A CA 1
ATOM 828 C C . GLY A 1 108 ? 1.968 -1.512 16.275 1.00 92.12 108 GLY A C 1
ATOM 829 O O . GLY A 1 108 ? 1.914 -2.537 16.958 1.00 92.12 108 GLY A O 1
ATOM 830 N N . THR A 1 109 ? 1.249 -0.430 16.586 1.00 95.56 109 THR A N 1
ATOM 831 C CA . THR A 1 109 ? 0.275 -0.382 17.689 1.00 95.56 109 THR A CA 1
ATOM 832 C C . THR A 1 109 ? -1.1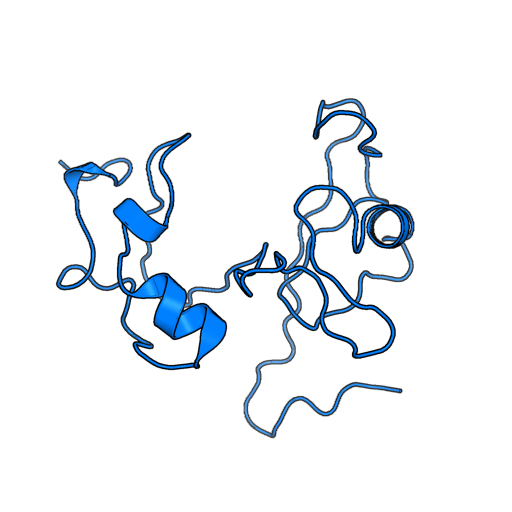47 -0.605 17.171 1.00 95.56 109 THR A C 1
ATOM 834 O O . THR A 1 109 ? -1.356 -0.764 15.982 1.00 95.56 109 THR A O 1
ATOM 837 N N . HIS A 1 110 ? -2.165 -0.672 18.036 1.00 94.31 110 HIS A N 1
ATOM 838 C CA . HIS A 1 110 ? -3.561 -0.799 17.581 1.00 94.31 110 HIS A CA 1
ATOM 839 C C . HIS A 1 110 ? -3.824 -1.977 16.609 1.00 94.31 110 HIS A C 1
ATOM 841 O O . HIS A 1 110 ? -4.556 -1.820 15.640 1.00 94.31 110 HIS A O 1
ATOM 847 N N . ASN A 1 111 ? -3.274 -3.170 16.875 1.00 92.44 111 ASN A N 1
ATOM 848 C CA . ASN A 1 111 ? -3.405 -4.366 16.013 1.00 92.44 111 ASN A CA 1
ATOM 849 C C . ASN A 1 111 ? -4.851 -4.804 15.700 1.00 92.44 111 ASN A C 1
ATOM 851 O O . ASN A 1 111 ? -5.081 -5.595 14.796 1.00 92.44 111 ASN A O 1
ATOM 855 N N . ASP A 1 112 ? -5.829 -4.288 16.437 1.00 93.31 112 ASP A N 1
ATOM 856 C CA . ASP A 1 112 ? -7.265 -4.509 16.282 1.00 93.31 112 ASP A CA 1
ATOM 857 C C . ASP A 1 112 ? -7.994 -3.285 15.681 1.00 93.31 112 ASP A C 1
ATOM 859 O O . ASP A 1 112 ? -9.206 -3.120 15.857 1.00 93.31 112 ASP A O 1
ATOM 863 N N . TRP A 1 113 ? -7.268 -2.395 14.994 1.00 94.88 113 TRP A N 1
ATOM 864 C CA . TRP A 1 113 ? -7.780 -1.156 14.393 1.00 94.88 113 TRP A CA 1
ATOM 865 C C . TRP A 1 113 ? -8.996 -1.373 13.485 1.00 94.88 113 TRP A C 1
ATOM 867 O O . TRP A 1 113 ? -9.841 -0.488 13.378 1.00 94.88 113 TRP A O 1
ATOM 877 N N . PHE A 1 114 ? -9.099 -2.547 12.855 1.00 94.06 114 PHE A N 1
ATOM 878 C CA . PHE A 1 114 ? -10.139 -2.889 11.885 1.00 94.06 114 PHE A CA 1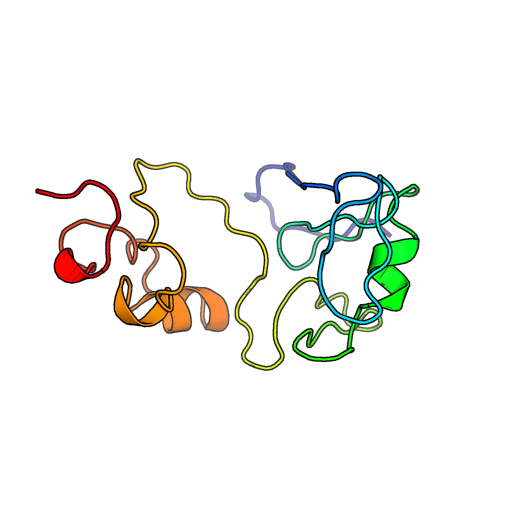
ATOM 879 C C . PHE A 1 114 ? -11.469 -3.348 12.514 1.00 94.06 114 PHE A C 1
ATOM 881 O O . PHE A 1 114 ? -12.469 -3.526 11.808 1.00 94.06 114 PHE A O 1
ATOM 888 N N . THR A 1 115 ? -11.503 -3.554 13.833 1.00 93.31 115 THR A N 1
ATOM 889 C CA . THR A 1 115 ? -12.668 -4.105 14.539 1.00 93.31 115 THR A CA 1
ATOM 890 C C . THR A 1 115 ? -13.880 -3.158 14.535 1.00 93.31 115 THR A C 1
ATOM 892 O O . THR A 1 115 ? -13.728 -1.937 14.427 1.00 93.31 115 THR A O 1
ATOM 895 N N . PRO A 1 116 ? -15.116 -3.681 14.701 1.00 93.19 116 PRO A N 1
ATOM 896 C CA . PRO A 1 116 ? -16.329 -2.859 14.710 1.00 93.19 116 PRO A CA 1
ATOM 897 C C . PRO A 1 116 ? -16.337 -1.708 15.726 1.00 93.19 116 PRO A C 1
ATOM 899 O O . PRO A 1 116 ? -16.962 -0.687 15.467 1.00 93.19 116 PRO A O 1
ATOM 902 N N . SER A 1 117 ? -15.641 -1.840 16.859 1.00 94.56 117 SER A N 1
ATOM 903 C CA . SER A 1 117 ? -15.573 -0.800 17.896 1.00 94.56 117 SER A CA 1
ATOM 904 C C . SER A 1 117 ? -14.616 0.353 17.567 1.00 94.56 117 SER A C 1
ATOM 906 O O . SER A 1 117 ? -14.643 1.371 18.258 1.00 94.56 117 SER A O 1
ATOM 908 N N . LYS A 1 118 ? -13.765 0.206 16.542 1.00 95.12 118 LYS A N 1
ATOM 909 C CA . LYS A 1 118 ? -12.706 1.165 16.171 1.00 95.12 118 LYS A CA 1
ATOM 910 C C . LYS A 1 118 ? -12.867 1.760 14.772 1.00 95.12 118 LYS A C 1
ATOM 912 O O . LYS A 1 118 ? -12.091 2.636 14.391 1.00 95.12 118 LYS A O 1
ATOM 917 N N . ARG A 1 119 ? -13.881 1.314 14.032 1.00 94.94 119 ARG A N 1
ATOM 918 C CA . ARG A 1 119 ? -14.207 1.780 12.682 1.00 94.94 119 ARG A CA 1
ATOM 919 C C . ARG A 1 119 ? -15.400 2.731 12.675 1.00 94.94 119 ARG A C 1
ATOM 921 O O . ARG A 1 119 ? -16.235 2.709 13.577 1.00 94.94 119 ARG A O 1
ATOM 928 N N . VAL A 1 120 ? -15.517 3.523 11.618 1.00 97.12 120 VAL A N 1
ATOM 929 C CA . VAL A 1 120 ? -16.609 4.481 11.416 1.00 97.12 120 VAL A CA 1
ATOM 930 C C . VAL A 1 120 ? -17.496 4.002 10.265 1.00 97.12 120 VAL A C 1
ATOM 932 O O . VAL A 1 120 ? -17.161 4.159 9.092 1.00 97.12 120 VAL A O 1
ATOM 935 N N . ASN A 1 121 ? -18.652 3.414 10.597 1.00 95.75 121 ASN A N 1
ATOM 936 C CA . ASN A 1 121 ? -19.507 2.715 9.625 1.00 95.75 121 ASN A CA 1
ATOM 937 C C . ASN A 1 121 ? -20.016 3.597 8.469 1.00 95.75 121 ASN A C 1
ATOM 939 O O . ASN A 1 121 ? -20.211 3.085 7.371 1.00 95.75 121 ASN A O 1
ATOM 943 N N . SER A 1 122 ? -20.186 4.912 8.664 1.00 96.00 122 SER A N 1
ATOM 944 C CA . SER A 1 122 ? -20.658 5.822 7.602 1.00 96.00 122 SER A CA 1
ATOM 945 C C . SER A 1 122 ? -19.724 5.888 6.387 1.00 96.00 122 SER A C 1
ATOM 947 O O . SER A 1 122 ? -20.148 6.305 5.310 1.00 96.00 122 SER A O 1
ATOM 949 N N . PHE A 1 123 ? -18.469 5.469 6.555 1.00 97.31 123 PHE A N 1
ATOM 950 C CA . PHE A 1 123 ? -17.444 5.438 5.517 1.00 97.31 123 PHE A CA 1
ATOM 951 C C . PHE A 1 123 ? -17.253 4.056 4.879 1.00 97.31 123 PHE A C 1
ATOM 953 O O . PHE A 1 123 ? -16.470 3.934 3.942 1.00 97.31 123 PHE A O 1
ATOM 960 N N . LEU A 1 124 ? -17.951 3.019 5.350 1.00 96.25 124 LEU A N 1
ATOM 961 C CA . LEU A 1 124 ? -17.743 1.634 4.920 1.00 96.25 124 LEU A CA 1
ATOM 962 C C . LEU A 1 124 ? -18.716 1.210 3.818 1.00 96.25 124 LEU A C 1
ATOM 964 O O . LEU A 1 124 ? -19.861 1.675 3.745 1.00 96.25 124 LEU A O 1
ATOM 968 N N . PHE A 1 125 ? -18.249 0.333 2.933 1.00 93.69 125 PHE A N 1
ATOM 969 C CA . PHE A 1 125 ? -19.085 -0.267 1.901 1.00 93.69 125 PHE A CA 1
ATOM 970 C C . PHE A 1 125 ? -20.030 -1.315 2.505 1.00 93.69 125 PHE A C 1
ATOM 972 O O . PHE A 1 125 ? -19.623 -2.101 3.353 1.00 93.69 125 PHE A O 1
ATOM 979 N N . ALA A 1 126 ? -21.288 -1.332 2.051 1.00 79.31 126 ALA A N 1
ATOM 980 C CA . ALA A 1 126 ? -22.287 -2.351 2.402 1.00 79.31 126 ALA A CA 1
ATOM 981 C C . ALA A 1 126 ? -22.503 -2.600 3.914 1.00 79.31 126 ALA A C 1
ATOM 983 O O . ALA A 1 126 ? -22.835 -3.711 4.322 1.00 79.31 126 ALA A O 1
ATOM 984 N N . VAL A 1 127 ? -22.342 -1.567 4.747 1.00 72.06 127 VAL A N 1
ATOM 985 C CA . VAL A 1 127 ? -22.800 -1.583 6.143 1.00 72.06 127 VAL A CA 1
ATOM 986 C C . VAL A 1 127 ? -24.086 -0.768 6.194 1.00 72.06 127 VAL A C 1
ATOM 988 O O . VAL A 1 127 ? -24.036 0.453 6.028 1.00 72.06 127 VAL A O 1
ATOM 991 N N . GLU A 1 128 ? -25.218 -1.463 6.313 1.00 56.12 128 GLU A N 1
ATOM 992 C CA . GLU A 1 128 ? -26.525 -0.856 6.612 1.00 56.12 128 GLU A CA 1
ATOM 993 C C . GLU A 1 128 ? -26.612 -0.431 8.083 1.00 56.12 128 GLU A C 1
ATOM 995 O O . GLU A 1 128 ? -26.087 -1.169 8.953 1.00 56.12 128 GLU A O 1
#

pLDDT: mean 88.38, std 14.27, range [37.06, 98.19]

Sequence (128 aa):
MVPNYGPYAAPYDPFIFAAEGQYHGDGAVTGRALEIHLDDYEPTDLGSASLTLMGTVNDGSDLASGSVYRASSGLPWGLLISDTWIHPRERTDILNAYPKFFDYATQGTHNDWFTPSKRVNSFLFAVE